Protein AF-A0AB36HXV3-F1 (afdb_monomer)

Mean predicted aligned error: 15.66 Å

Sequence (100 aa):
MPATNSNSFAFRKSLMGPPGPAIPIPRPVWGPWKPTDSVAPCQSSDNPVPPPLPTSTSEMRFEWRLEKASKQYKPSLPSMAPGPFDPPIMNWRLYVSQIL

Foldseek 3Di:
DDDDDDDDPPPPPDDPDPPDDPPPDDDFDKDDKDWDPDKAWQPDPVDGDDDDDDDADPFKDKDWDKDFDPDDDDPPDDDPDQDPPRPGTIMIIMIMIGGD

pLDDT: mean 72.33, std 16.31, range [36.53, 93.81]

Solvent-accessible surface area (backbone atoms only — not comparable to full-atom values): 6983 Å² total; per-residue (Å²): 137,88,81,89,75,89,83,74,93,74,77,76,89,72,76,92,63,76,84,64,83,77,75,78,75,80,73,82,52,68,41,76,76,40,78,54,91,54,69,44,83,46,90,40,88,91,68,66,74,78,75,88,75,73,89,64,55,98,56,37,45,70,47,76,43,85,41,75,53,91,67,88,88,61,91,92,56,87,80,76,68,80,54,98,83,51,78,81,57,41,22,34,36,35,28,40,28,36,60,109

Secondary structure (DSSP, 8-state):
------------------------PPPPPB---EEEEEEEE-S-SSS-PPPPPP---SSEEEEEEEEE-SS---SSS---PPPTTSPPPEEEEEEEEEB-

Radius of gyration: 28.11 Å; Cα contacts (8 Å, |Δi|>4): 107; chains: 1; bounding box: 32×56×87 Å

Structure (mmCIF, N/CA/C/O backbone):
data_AF-A0AB36HXV3-F1
#
_entry.id   AF-A0AB36HXV3-F1
#
loop_
_atom_site.group_PDB
_atom_site.id
_atom_site.type_symbol
_atom_site.label_atom_id
_atom_site.label_alt_id
_atom_site.label_comp_id
_atom_site.label_asym_id
_atom_site.label_entity_id
_atom_site.label_seq_id
_atom_site.pdbx_PDB_ins_code
_atom_site.Cartn_x
_atom_site.Cartn_y
_atom_site.Cartn_z
_atom_site.occupancy
_atom_site.B_iso_or_equiv
_atom_site.auth_seq_id
_atom_site.auth_comp_id
_atom_site.auth_asym_id
_atom_site.auth_atom_id
_atom_site.pdbx_PDB_model_num
ATOM 1 N N . MET A 1 1 ? -8.219 46.799 58.813 1.00 36.53 1 MET A N 1
ATOM 2 C CA . MET A 1 1 ? -6.753 46.599 58.884 1.00 36.53 1 MET A CA 1
ATOM 3 C C . MET A 1 1 ? -6.460 45.141 58.543 1.00 36.53 1 MET A C 1
ATOM 5 O O . MET A 1 1 ? -7.243 44.301 58.973 1.00 36.53 1 MET A O 1
ATOM 9 N N . PRO A 1 2 ? -5.468 44.851 57.685 1.00 43.44 2 PRO A N 1
ATOM 10 C CA . PRO A 1 2 ? -5.404 43.607 56.921 1.00 43.44 2 PRO A CA 1
ATOM 11 C C . PRO A 1 2 ? -4.668 42.498 57.683 1.00 43.44 2 PRO A C 1
ATOM 13 O O . PRO A 1 2 ? -3.662 42.760 58.335 1.00 43.44 2 PRO A O 1
ATOM 16 N N . ALA A 1 3 ? -5.139 41.258 57.552 1.00 38.22 3 ALA A N 1
ATOM 17 C CA . ALA A 1 3 ? -4.375 40.071 57.914 1.00 38.22 3 ALA A CA 1
ATOM 18 C C . ALA A 1 3 ? -4.088 39.281 56.635 1.00 38.22 3 ALA A C 1
ATOM 20 O O . ALA A 1 3 ? -4.962 38.636 56.060 1.00 38.22 3 ALA A O 1
ATOM 21 N N . THR A 1 4 ? -2.847 39.389 56.175 1.00 48.59 4 THR A N 1
ATOM 22 C CA . THR A 1 4 ? -2.240 38.537 55.158 1.00 48.59 4 THR A CA 1
ATOM 23 C C . THR A 1 4 ? -2.286 37.093 55.653 1.00 48.59 4 THR A C 1
ATOM 25 O O . THR A 1 4 ? -1.691 36.788 56.684 1.00 48.59 4 THR A O 1
ATOM 28 N N . ASN A 1 5 ? -2.949 36.188 54.934 1.00 45.34 5 ASN A N 1
ATOM 29 C CA . ASN A 1 5 ? -2.718 34.756 55.109 1.00 45.34 5 ASN A CA 1
ATOM 30 C C . ASN A 1 5 ? -2.274 34.163 53.771 1.00 45.34 5 ASN A C 1
ATOM 32 O O . ASN A 1 5 ? -3.066 33.785 52.914 1.00 45.34 5 ASN A O 1
ATOM 36 N N . SER A 1 6 ? -0.955 34.195 53.603 1.00 49.75 6 SER A N 1
ATOM 37 C CA . SER A 1 6 ? -0.204 33.246 52.794 1.00 49.75 6 SER A CA 1
ATOM 38 C C . SER A 1 6 ? -0.319 31.878 53.457 1.00 49.75 6 SER A C 1
ATOM 40 O O . SER A 1 6 ? -0.028 31.807 54.646 1.00 49.75 6 SER A O 1
ATOM 42 N N . ASN A 1 7 ? -0.748 30.851 52.714 1.00 43.97 7 ASN A N 1
ATOM 43 C CA . ASN A 1 7 ? -0.515 29.407 52.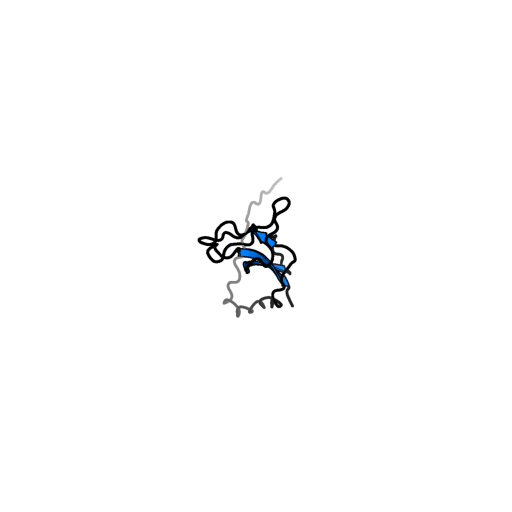904 1.00 43.97 7 ASN A CA 1
ATOM 44 C C . ASN A 1 7 ? -1.640 28.653 52.175 1.00 43.97 7 ASN A C 1
ATOM 46 O O . ASN A 1 7 ? -2.808 28.962 52.343 1.00 43.97 7 ASN A O 1
ATOM 50 N N . SER A 1 8 ? -1.442 27.596 51.409 1.00 43.81 8 SER A N 1
ATOM 51 C CA . SER A 1 8 ? -0.283 26.891 50.888 1.00 43.81 8 SER A CA 1
ATOM 52 C C . SER A 1 8 ? -0.916 25.869 49.934 1.00 43.81 8 SER A C 1
ATOM 54 O O . SER A 1 8 ? -1.960 25.296 50.265 1.00 43.81 8 SER A O 1
ATOM 56 N N . PHE A 1 9 ? -0.351 25.663 48.743 1.00 47.25 9 PHE A N 1
ATOM 57 C CA . PHE A 1 9 ? -0.775 24.602 47.825 1.00 47.25 9 PHE A CA 1
ATOM 58 C C . PHE A 1 9 ? -0.466 23.241 48.468 1.00 47.25 9 PHE A C 1
ATOM 60 O O . PHE A 1 9 ? 0.560 22.616 48.205 1.00 47.25 9 PHE A O 1
ATOM 67 N N . ALA A 1 10 ? -1.356 22.772 49.338 1.00 47.91 10 ALA A N 1
ATOM 68 C CA . ALA A 1 10 ? -1.314 21.425 49.869 1.00 47.91 10 ALA A CA 1
ATOM 69 C C . ALA A 1 10 ? -1.824 20.475 48.781 1.00 47.91 10 ALA A C 1
ATOM 71 O O . ALA A 1 10 ? -3.011 20.156 48.699 1.00 47.91 10 ALA A O 1
ATOM 72 N N . PHE A 1 11 ? -0.892 20.041 47.929 1.00 46.50 11 PHE A N 1
ATOM 73 C CA . PHE A 1 11 ? -0.997 18.819 47.142 1.00 46.50 11 PHE A CA 1
ATOM 74 C C . PHE A 1 11 ? -1.523 17.710 48.063 1.00 46.50 11 PHE A C 1
ATOM 76 O O . PHE A 1 11 ? -0.793 17.176 48.902 1.00 46.50 11 PHE A O 1
ATOM 83 N N . ARG A 1 12 ? -2.810 17.374 47.938 1.00 49.84 12 ARG A N 1
ATOM 84 C CA . ARG A 1 12 ? -3.395 16.212 48.606 1.00 49.84 12 ARG A CA 1
ATOM 85 C C . ARG A 1 12 ? -2.816 14.963 47.953 1.00 49.84 12 ARG A C 1
ATOM 87 O O . ARG A 1 12 ? -3.359 14.417 47.002 1.00 49.84 12 ARG A O 1
ATOM 94 N N . LYS A 1 13 ? -1.672 14.528 48.476 1.00 48.53 13 LYS A N 1
ATOM 95 C CA . LYS A 1 13 ? -1.059 13.227 48.222 1.00 48.53 13 LYS A CA 1
ATOM 96 C C . LYS A 1 13 ? -1.859 12.173 49.001 1.00 48.53 13 LYS A C 1
ATOM 98 O O . LYS A 1 13 ? -1.513 11.800 50.113 1.00 48.53 13 LYS A O 1
ATOM 103 N N . SER A 1 14 ? -2.991 11.768 48.441 1.00 48.03 14 SER A N 1
ATOM 104 C CA . SER A 1 14 ? -3.840 10.656 48.888 1.00 48.03 14 SER A CA 1
ATOM 105 C C . SER A 1 14 ? -4.593 10.232 47.623 1.00 48.03 14 SER A C 1
ATOM 107 O O . SER A 1 14 ? -5.289 11.054 47.048 1.00 48.03 14 SER A O 1
ATOM 109 N N . LEU A 1 15 ? -4.422 9.060 47.022 1.00 51.84 15 LEU A N 1
ATOM 110 C CA . LEU A 1 15 ? -4.334 7.724 47.586 1.00 51.84 15 LEU A CA 1
ATOM 111 C C . LEU A 1 15 ? -3.500 6.852 46.627 1.00 51.84 15 LEU A C 1
ATOM 113 O O . LEU A 1 15 ? -3.944 6.564 45.519 1.00 51.84 15 LEU A O 1
ATOM 117 N N . MET A 1 16 ? -2.310 6.403 47.034 1.00 51.59 16 MET A N 1
ATOM 118 C CA . MET A 1 16 ? -1.714 5.213 46.413 1.00 51.59 16 MET A CA 1
ATOM 119 C C . MET A 1 16 ? -2.422 3.995 47.010 1.00 51.59 16 MET A C 1
ATOM 121 O O . MET A 1 16 ? -1.954 3.399 47.975 1.00 51.59 16 MET A O 1
ATOM 125 N N . GLY A 1 17 ? -3.599 3.677 46.468 1.00 55.00 17 GLY A N 1
ATOM 126 C CA . GLY A 1 17 ? -4.087 2.302 46.502 1.00 55.00 17 GLY A CA 1
ATOM 127 C C . GLY A 1 17 ? -3.163 1.419 45.650 1.00 55.00 17 GLY A C 1
ATOM 128 O O . GLY A 1 17 ? -2.442 1.951 44.798 1.00 55.00 17 GLY A O 1
ATOM 129 N N . PRO A 1 18 ? -3.145 0.091 45.864 1.00 63.00 18 PRO A N 1
ATOM 130 C CA . PRO A 1 18 ? -2.445 -0.817 44.957 1.00 63.00 18 PRO A CA 1
ATOM 131 C C . PRO A 1 18 ? -2.909 -0.540 43.519 1.00 63.00 18 PRO A C 1
ATOM 133 O O . PRO A 1 18 ? -4.073 -0.161 43.345 1.00 63.00 18 PRO A O 1
ATOM 136 N N . PRO A 1 19 ? -2.045 -0.683 42.493 1.00 59.94 19 PRO A N 1
ATOM 137 C CA . PRO A 1 19 ? -2.491 -0.559 41.114 1.00 59.94 19 PRO A CA 1
ATOM 138 C C . PRO A 1 19 ? -3.659 -1.527 40.943 1.00 59.94 19 PRO A C 1
ATOM 140 O O . PRO A 1 19 ? -3.488 -2.742 41.052 1.00 59.94 19 PRO A O 1
ATOM 143 N N . GLY A 1 20 ? -4.867 -0.978 40.783 1.00 60.28 20 GLY A N 1
ATOM 144 C CA . GLY A 1 20 ? -6.046 -1.779 40.490 1.00 60.28 20 GLY A CA 1
ATOM 145 C C . GLY A 1 20 ? -5.754 -2.642 39.263 1.00 60.28 20 GLY A C 1
ATOM 146 O O . GLY A 1 20 ? -4.869 -2.284 38.476 1.00 60.28 20 GLY A O 1
ATOM 147 N N . PRO A 1 21 ? -6.446 -3.780 39.093 1.00 62.38 21 PRO A N 1
ATOM 148 C CA . PRO A 1 21 ? -6.243 -4.630 37.928 1.00 62.38 21 PRO A CA 1
ATOM 149 C C . PRO A 1 21 ? -6.282 -3.745 36.683 1.00 62.38 21 PRO A C 1
ATOM 151 O O . PRO A 1 21 ? -7.261 -3.029 36.465 1.00 62.38 21 PRO A O 1
ATOM 154 N N . ALA A 1 22 ? -5.175 -3.716 35.936 1.00 65.81 22 ALA A N 1
ATOM 155 C CA . ALA A 1 22 ? -5.067 -2.912 34.734 1.00 65.81 22 ALA A CA 1
ATOM 156 C C . ALA A 1 22 ? -6.200 -3.352 33.811 1.00 65.81 22 ALA A C 1
ATOM 158 O O . ALA A 1 22 ? -6.178 -4.471 33.300 1.00 65.81 22 ALA A O 1
ATOM 159 N N . ILE A 1 23 ? -7.225 -2.510 33.668 1.00 66.75 23 ILE A N 1
ATOM 160 C CA . ILE A 1 23 ? -8.336 -2.790 32.768 1.00 66.75 23 ILE A CA 1
ATOM 161 C C . ILE A 1 23 ? -7.701 -2.879 31.379 1.00 66.75 23 ILE A C 1
ATOM 163 O O . ILE A 1 23 ? -7.113 -1.887 30.933 1.00 66.75 23 ILE A O 1
ATOM 167 N N . PRO A 1 24 ? -7.736 -4.043 30.708 1.00 62.91 24 PRO A N 1
ATOM 168 C CA . PRO A 1 24 ? -7.170 -4.154 29.379 1.00 62.91 24 PRO A CA 1
ATOM 169 C C . PRO A 1 24 ? -7.965 -3.221 28.469 1.00 62.91 24 PRO A C 1
ATOM 171 O O . PRO A 1 24 ? -9.143 -3.448 28.205 1.00 62.91 24 PRO A O 1
ATOM 174 N N . ILE A 1 25 ? -7.331 -2.136 28.024 1.00 70.19 25 ILE A N 1
ATOM 175 C CA . ILE A 1 25 ? -7.919 -1.231 27.040 1.00 70.19 25 ILE A CA 1
ATOM 176 C C . ILE A 1 25 ? -8.131 -2.068 25.769 1.00 70.19 25 ILE A C 1
ATOM 178 O O . ILE A 1 25 ? -7.144 -2.603 25.245 1.00 70.19 25 ILE A O 1
ATOM 182 N N . PRO A 1 26 ? -9.375 -2.231 2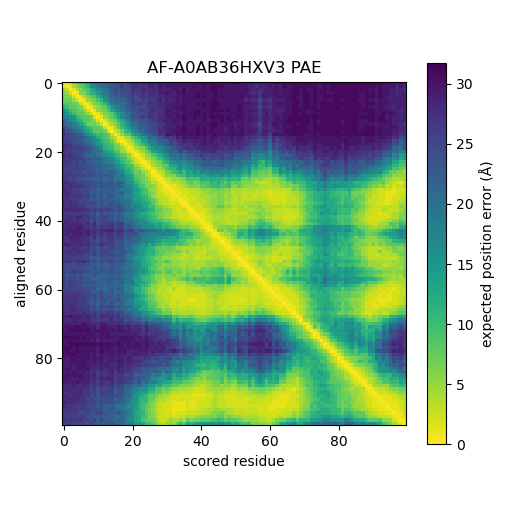5.274 1.00 70.62 26 PRO A N 1
ATOM 183 C CA . PRO A 1 26 ? -9.622 -2.985 24.056 1.00 70.62 26 PRO A CA 1
ATOM 184 C C . PRO A 1 26 ? -8.826 -2.339 22.927 1.00 70.62 26 PRO A C 1
ATOM 186 O O . PRO A 1 26 ? -8.986 -1.151 22.640 1.00 70.62 26 PRO A O 1
ATOM 189 N N . ARG A 1 27 ? -7.925 -3.103 22.302 1.00 72.12 27 ARG A N 1
ATOM 190 C CA . ARG A 1 27 ? -7.254 -2.614 21.100 1.00 72.12 27 ARG A CA 1
ATOM 191 C C . ARG A 1 27 ? -8.300 -2.554 19.988 1.00 72.12 27 ARG A C 1
ATOM 193 O O . ARG A 1 27 ? -9.012 -3.543 19.814 1.00 72.12 27 ARG A O 1
ATOM 200 N N . PRO A 1 28 ? -8.395 -1.440 19.246 1.00 69.75 28 PRO A N 1
ATOM 201 C CA . PRO A 1 28 ? -9.304 -1.368 18.117 1.00 69.75 28 PRO A CA 1
ATOM 202 C C . PRO A 1 28 ? -8.968 -2.485 17.128 1.00 69.75 28 PRO A C 1
ATOM 204 O O . PRO A 1 28 ? -7.796 -2.687 16.783 1.00 69.75 28 PRO A O 1
ATOM 207 N N . VAL A 1 29 ? -9.989 -3.240 16.728 1.00 82.31 29 VAL A N 1
ATOM 208 C CA . VAL A 1 29 ? -9.846 -4.305 15.738 1.00 82.31 29 VAL A CA 1
ATOM 209 C C . VAL A 1 29 ? -9.840 -3.646 14.368 1.00 82.31 29 VAL A C 1
ATOM 211 O O . VAL A 1 29 ? -10.788 -2.966 13.989 1.00 82.31 29 VAL A O 1
ATOM 214 N N . TRP A 1 30 ? -8.745 -3.822 13.639 1.00 86.06 30 TRP A N 1
ATOM 215 C CA . TRP A 1 30 ? -8.596 -3.294 12.289 1.00 86.06 30 TRP A CA 1
ATOM 216 C C . TRP A 1 30 ? -9.203 -4.265 11.278 1.00 86.06 30 TRP A C 1
ATOM 218 O O . TRP A 1 30 ? -8.971 -5.473 11.341 1.00 86.06 30 TRP A O 1
ATOM 228 N N . GLY A 1 31 ? -9.965 -3.725 10.337 1.00 89.06 31 GLY A N 1
ATOM 229 C CA . GLY A 1 31 ? -10.529 -4.447 9.211 1.00 89.06 31 GLY A CA 1
ATOM 230 C C . GLY A 1 31 ? -9.473 -4.836 8.173 1.00 89.06 31 GLY A C 1
ATOM 231 O O . GLY A 1 31 ? -8.300 -4.455 8.275 1.00 89.06 31 GLY A O 1
ATOM 232 N N . PRO A 1 32 ? -9.873 -5.593 7.138 1.00 92.25 32 PRO A N 1
ATOM 233 C CA . PRO A 1 32 ? -8.957 -6.024 6.092 1.00 92.25 32 PRO A CA 1
ATOM 234 C C . PRO A 1 32 ? -8.349 -4.820 5.365 1.00 92.25 32 PRO A C 1
ATOM 236 O O . PRO A 1 32 ? -9.040 -3.847 5.058 1.00 92.25 32 PRO A O 1
ATOM 239 N N . TRP A 1 33 ? -7.055 -4.911 5.060 1.00 92.94 33 TRP A N 1
ATOM 240 C CA . TRP A 1 33 ? -6.361 -3.929 4.233 1.00 92.94 33 TRP A CA 1
ATOM 241 C C . TRP A 1 33 ? -6.936 -3.930 2.819 1.00 92.94 33 TRP A C 1
ATOM 243 O O . TRP A 1 33 ? -6.949 -4.963 2.149 1.00 92.94 33 TRP A O 1
ATOM 253 N N . LYS A 1 34 ? -7.382 -2.764 2.356 1.00 92.75 34 LYS A N 1
ATOM 254 C CA . LYS A 1 34 ? -7.900 -2.560 1.003 1.00 92.75 34 LYS A CA 1
ATOM 255 C C . LYS A 1 34 ? -6.927 -1.693 0.207 1.00 92.75 34 LYS A C 1
ATOM 257 O O . LYS A 1 34 ? -6.456 -0.691 0.748 1.00 92.75 34 LYS A O 1
ATOM 262 N N . PRO A 1 35 ? -6.614 -2.049 -1.047 1.00 91.56 35 PRO A N 1
ATOM 263 C CA . PRO A 1 35 ? -5.788 -1.201 -1.891 1.00 91.56 35 PRO A CA 1
ATOM 264 C C . PRO A 1 35 ? -6.547 0.082 -2.236 1.00 91.56 35 PRO A C 1
ATOM 266 O O . PRO A 1 35 ? -7.739 0.033 -2.541 1.00 91.56 35 PRO A O 1
ATOM 269 N N . THR A 1 36 ? -5.859 1.218 -2.226 1.00 89.00 36 THR A N 1
ATOM 270 C CA . THR A 1 36 ? -6.388 2.474 -2.761 1.00 89.00 36 THR A CA 1
ATOM 271 C C . THR A 1 36 ? -5.952 2.659 -4.220 1.00 89.00 36 THR A C 1
ATOM 273 O O . THR A 1 36 ? -5.175 1.867 -4.775 1.00 89.00 36 THR A O 1
ATOM 276 N N . ASP A 1 37 ? -6.462 3.718 -4.850 1.00 85.31 37 ASP A N 1
ATOM 277 C CA . ASP A 1 37 ? -6.056 4.152 -6.191 1.00 85.31 37 ASP A CA 1
ATOM 278 C C . ASP A 1 37 ? -4.703 4.884 -6.198 1.00 85.31 37 ASP A C 1
ATOM 280 O O . ASP A 1 37 ? -4.156 5.185 -7.259 1.00 85.31 37 ASP A O 1
ATOM 284 N N . SER A 1 38 ? -4.132 5.175 -5.023 1.00 85.06 38 SER A N 1
ATOM 285 C CA . SER A 1 38 ? -2.845 5.860 -4.917 1.00 85.06 38 SER A CA 1
ATOM 286 C C . SER A 1 38 ? -1.696 4.896 -5.193 1.00 85.06 38 SER A C 1
ATOM 288 O O . SER A 1 38 ? -1.432 3.961 -4.431 1.00 85.06 38 SER A O 1
ATOM 290 N N . VAL A 1 39 ? -0.982 5.169 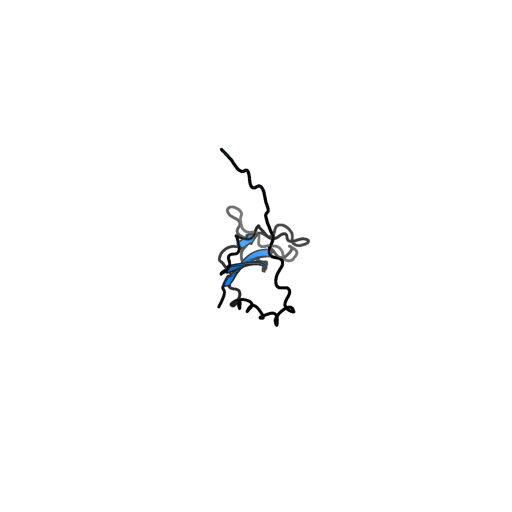-6.284 1.00 86.12 39 VAL A N 1
ATOM 291 C CA . VAL A 1 39 ? 0.206 4.433 -6.711 1.00 86.12 39 VAL A CA 1
ATOM 292 C C . VAL A 1 39 ? 1.340 5.426 -6.937 1.00 86.12 39 VAL A C 1
ATOM 294 O O . VAL A 1 39 ? 1.134 6.472 -7.551 1.00 86.12 39 VAL A O 1
ATOM 297 N N . ALA A 1 40 ? 2.536 5.102 -6.456 1.00 85.19 40 ALA A N 1
ATOM 298 C CA . ALA A 1 40 ? 3.739 5.892 -6.679 1.00 85.19 40 ALA A CA 1
ATOM 299 C C . ALA A 1 40 ? 4.844 5.022 -7.298 1.00 85.19 40 ALA A C 1
ATOM 301 O O . ALA A 1 40 ? 4.982 3.854 -6.929 1.00 85.19 40 ALA A O 1
ATOM 302 N N . PRO A 1 41 ? 5.644 5.556 -8.233 1.00 82.81 41 PRO A N 1
ATOM 303 C CA . PRO A 1 41 ? 6.750 4.809 -8.819 1.00 82.81 41 PRO A CA 1
ATOM 304 C C . PRO A 1 41 ? 7.826 4.521 -7.766 1.00 82.81 41 PRO A C 1
ATOM 306 O O . PRO A 1 41 ? 8.226 5.421 -7.024 1.00 82.81 41 PRO A O 1
ATOM 309 N N . CYS A 1 42 ? 8.327 3.284 -7.713 1.00 82.25 42 CYS A N 1
ATOM 310 C CA . CYS A 1 42 ? 9.495 2.968 -6.899 1.00 82.25 42 CYS A CA 1
ATOM 311 C C . CYS A 1 42 ? 10.763 3.339 -7.673 1.00 82.25 42 CYS A C 1
ATOM 313 O O . CYS A 1 42 ? 11.041 2.765 -8.722 1.00 82.25 42 CYS A O 1
ATOM 315 N N . GLN A 1 43 ? 11.521 4.311 -7.165 1.00 70.94 43 GLN A N 1
ATOM 316 C CA . GLN A 1 43 ? 12.717 4.827 -7.845 1.00 70.94 43 GLN A CA 1
ATOM 317 C C . GLN A 1 43 ? 13.904 3.852 -7.787 1.00 70.94 43 GLN A C 1
ATOM 319 O O . GLN A 1 43 ? 14.721 3.842 -8.702 1.00 70.94 43 GLN A O 1
ATOM 324 N N . SER A 1 44 ? 13.978 3.017 -6.743 1.00 68.12 44 SER A N 1
ATOM 325 C CA . SER A 1 44 ? 15.088 2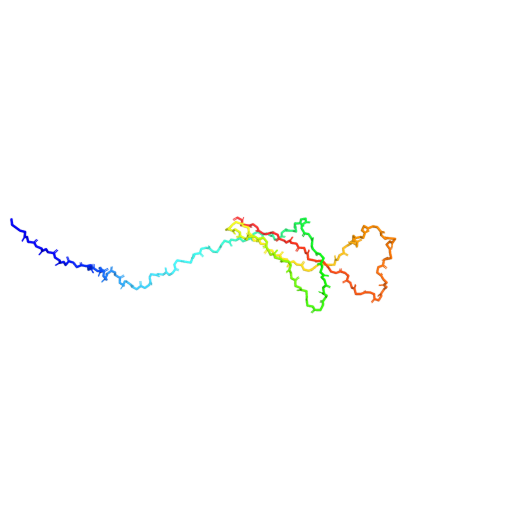.083 -6.518 1.00 68.12 44 SER A CA 1
ATOM 326 C C . SER A 1 44 ? 14.575 0.743 -6.003 1.00 68.12 44 SER A C 1
ATOM 328 O O . SER A 1 44 ? 13.823 0.710 -5.031 1.00 68.12 44 SER A O 1
ATOM 330 N N . SER A 1 45 ? 14.989 -0.362 -6.626 1.00 68.81 45 SER A N 1
ATOM 331 C CA . SER A 1 45 ? 14.659 -1.722 -6.174 1.00 68.81 45 SER A CA 1
ATOM 332 C C . SER A 1 45 ? 15.496 -2.179 -4.980 1.00 68.81 45 SER A C 1
ATOM 334 O O . SER A 1 45 ? 14.999 -2.942 -4.160 1.00 68.81 45 SER A O 1
ATOM 336 N N . ASP A 1 46 ? 16.745 -1.715 -4.874 1.00 71.69 46 ASP A N 1
ATOM 337 C CA . ASP A 1 46 ? 17.697 -2.181 -3.854 1.00 71.69 46 ASP A CA 1
ATOM 338 C C . ASP A 1 46 ? 17.437 -1.587 -2.466 1.00 71.69 46 ASP A C 1
ATOM 340 O O . ASP A 1 46 ? 17.693 -2.223 -1.448 1.00 71.69 46 ASP A O 1
ATOM 344 N N . ASN A 1 47 ? 16.903 -0.366 -2.418 1.00 78.12 47 ASN A N 1
ATOM 345 C CA . ASN A 1 47 ? 16.476 0.282 -1.182 1.00 78.12 47 ASN A CA 1
ATOM 346 C C . ASN A 1 47 ? 15.204 1.099 -1.449 1.00 78.12 47 ASN A C 1
ATOM 348 O O . ASN A 1 47 ? 15.276 2.313 -1.675 1.00 78.12 47 ASN A O 1
ATOM 352 N N . PRO A 1 48 ? 14.043 0.429 -1.529 1.00 80.94 48 PRO A N 1
ATOM 353 C CA . PRO A 1 48 ? 12.800 1.093 -1.856 1.00 80.94 48 PRO A CA 1
ATOM 354 C C . PRO A 1 48 ? 12.387 1.973 -0.672 1.00 80.94 48 PRO A C 1
ATOM 356 O O . PRO A 1 48 ? 12.069 1.485 0.411 1.00 80.94 48 PRO A O 1
ATOM 359 N N . VAL A 1 49 ? 12.374 3.290 -0.883 1.00 85.00 49 VAL A N 1
ATOM 360 C CA . VAL A 1 49 ? 11.873 4.252 0.106 1.00 85.00 49 VAL A CA 1
ATOM 361 C C . VAL A 1 49 ? 10.402 4.536 -0.199 1.00 85.00 49 VAL A C 1
ATOM 363 O O . VAL A 1 49 ? 10.099 4.953 -1.324 1.00 85.00 49 VAL A O 1
ATOM 366 N N . PRO A 1 50 ? 9.475 4.297 0.747 1.00 86.81 50 PRO A N 1
ATOM 367 C CA . PRO A 1 50 ? 8.070 4.602 0.537 1.00 86.81 50 PRO A CA 1
ATOM 368 C C . PRO A 1 50 ? 7.836 6.120 0.496 1.00 86.81 50 PRO A C 1
ATOM 370 O O . PRO A 1 50 ? 8.538 6.876 1.174 1.00 86.81 50 PRO A O 1
ATOM 373 N N . PRO A 1 51 ? 6.830 6.586 -0.263 1.00 87.38 51 PRO A N 1
ATOM 374 C CA . PRO A 1 51 ? 6.379 7.969 -0.203 1.00 87.38 51 PRO A CA 1
ATOM 375 C C . PRO A 1 51 ? 5.883 8.338 1.206 1.00 87.38 51 PRO A C 1
ATOM 377 O O . PRO A 1 51 ? 5.585 7.453 2.016 1.00 87.38 51 PRO A O 1
ATOM 380 N N . PRO A 1 52 ? 5.714 9.638 1.505 1.00 89.81 52 PRO A N 1
ATOM 381 C CA . PRO A 1 52 ? 5.069 10.055 2.744 1.00 89.81 52 PRO A CA 1
ATOM 382 C C . PRO A 1 52 ? 3.679 9.417 2.869 1.00 89.81 52 PRO A C 1
ATOM 384 O O . PRO A 1 52 ? 2.895 9.391 1.916 1.00 89.81 52 PRO A O 1
ATOM 387 N N . LEU A 1 53 ? 3.387 8.862 4.048 1.00 90.19 53 LEU A N 1
ATOM 388 C CA . LEU A 1 53 ? 2.056 8.352 4.364 1.00 90.19 53 LEU A CA 1
ATOM 389 C C . LEU A 1 53 ? 1.104 9.526 4.620 1.00 90.19 53 LEU A C 1
ATOM 391 O O . LEU A 1 53 ? 1.510 10.519 5.231 1.00 90.19 53 LEU A O 1
ATOM 395 N N . PRO A 1 54 ? -0.167 9.418 4.206 1.00 87.19 54 PRO A N 1
ATOM 396 C CA . PRO A 1 54 ? -1.185 10.348 4.665 1.00 87.19 54 PRO A CA 1
ATOM 397 C C . PRO A 1 54 ? -1.380 10.217 6.182 1.00 87.19 54 PRO A C 1
ATOM 399 O O . PRO A 1 54 ? -1.081 9.183 6.791 1.00 87.19 54 PRO A O 1
ATOM 402 N N . THR A 1 55 ? -1.896 11.278 6.800 1.00 86.75 55 THR A N 1
ATOM 403 C CA . THR A 1 55 ? -2.146 11.322 8.243 1.00 86.75 55 THR A CA 1
ATOM 404 C C . THR A 1 55 ? -3.101 10.201 8.647 1.00 86.75 55 THR A C 1
ATOM 406 O O . THR A 1 55 ? -4.265 10.191 8.251 1.00 86.75 55 THR A O 1
ATOM 409 N N . SER A 1 56 ? -2.607 9.252 9.446 1.00 84.50 56 SER A N 1
ATOM 410 C CA . SER A 1 56 ? -3.452 8.212 10.035 1.00 84.50 56 SER A CA 1
ATOM 411 C C . SER A 1 56 ? -4.347 8.826 11.109 1.00 84.50 56 SER A C 1
ATOM 413 O O . SER A 1 56 ? -3.889 9.633 11.919 1.00 84.50 56 SER A O 1
ATOM 415 N N . THR A 1 57 ? -5.620 8.446 11.114 1.00 83.06 57 THR A N 1
ATOM 416 C CA . THR A 1 57 ? -6.605 8.900 12.103 1.00 83.06 57 THR A CA 1
ATOM 417 C C . THR A 1 57 ? -6.899 7.781 13.099 1.00 83.06 57 THR A C 1
ATOM 419 O O . THR A 1 57 ? -6.414 6.65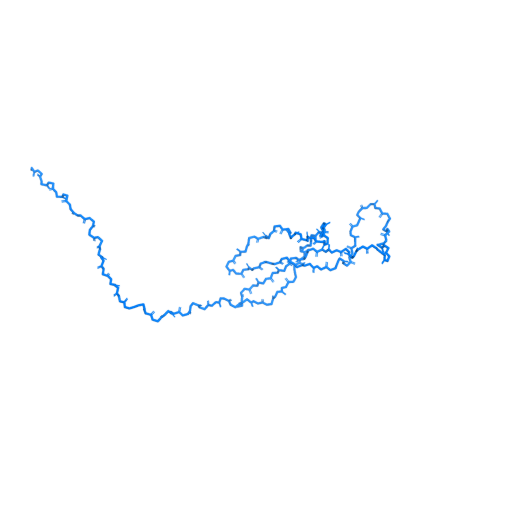6 12.955 1.00 83.06 57 THR A O 1
ATOM 422 N N . SER A 1 58 ? -7.703 8.063 14.128 1.00 80.44 58 SER A N 1
ATOM 423 C CA . SER A 1 58 ? -8.182 7.019 15.040 1.00 80.44 58 SER A CA 1
ATOM 424 C C . SER A 1 58 ? -8.950 5.920 14.311 1.00 80.44 58 SER A C 1
ATOM 426 O O . SER A 1 58 ? -8.946 4.800 14.791 1.00 80.44 58 SER A O 1
ATOM 428 N N . GLU A 1 59 ? -9.554 6.216 13.159 1.00 84.75 59 GLU A N 1
ATOM 429 C CA . GLU A 1 59 ? -10.430 5.309 12.409 1.00 84.75 59 GLU A CA 1
ATOM 430 C C . GLU A 1 59 ? -9.759 4.677 11.188 1.00 84.75 59 GLU A C 1
ATOM 432 O O . GLU A 1 59 ? -10.227 3.645 10.713 1.00 84.75 59 GLU A O 1
ATOM 437 N N . MET A 1 60 ? -8.680 5.277 10.671 1.00 89.00 60 MET A N 1
ATOM 438 C CA . MET A 1 60 ? -8.025 4.847 9.435 1.00 89.00 60 MET A CA 1
ATOM 439 C C . MET A 1 60 ? -6.512 4.742 9.593 1.00 89.00 60 MET A C 1
ATOM 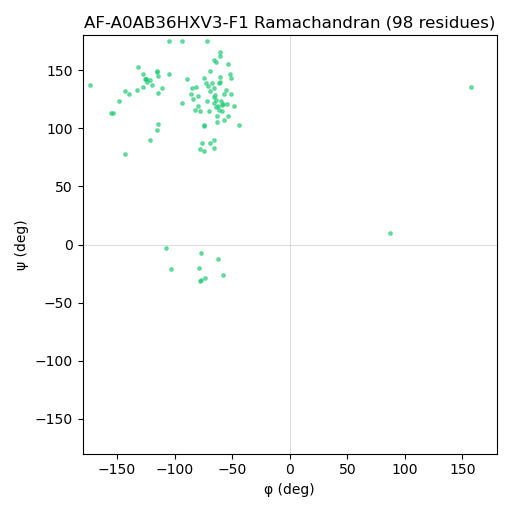441 O O . MET A 1 60 ? -5.843 5.670 10.052 1.00 89.00 60 MET A O 1
ATOM 445 N N . ARG A 1 61 ? -5.964 3.624 9.122 1.00 90.25 61 ARG A N 1
ATOM 446 C CA . ARG A 1 61 ? -4.525 3.404 8.981 1.00 90.25 61 ARG A CA 1
ATOM 447 C C . ARG A 1 61 ? -4.147 3.251 7.530 1.00 90.25 61 ARG A C 1
ATOM 449 O O . ARG A 1 61 ? -4.909 2.702 6.738 1.00 90.25 61 ARG A O 1
ATOM 456 N N . PHE A 1 62 ? -2.934 3.688 7.229 1.00 92.19 62 PHE A N 1
ATOM 457 C CA . PHE A 1 62 ? -2.368 3.642 5.896 1.00 92.19 62 PHE A CA 1
ATOM 458 C C . PHE A 1 62 ? -1.038 2.897 5.897 1.00 92.19 62 PHE A C 1
ATOM 460 O O . PHE A 1 62 ? -0.252 3.025 6.833 1.00 92.19 62 PHE A O 1
ATOM 467 N N . GLU A 1 63 ? -0.785 2.133 4.841 1.00 93.31 63 GLU A N 1
ATOM 468 C CA . GLU A 1 63 ? 0.460 1.390 4.654 1.00 93.31 63 GLU A CA 1
ATOM 469 C C . GLU A 1 63 ? 0.848 1.404 3.174 1.00 93.31 63 GLU A C 1
ATOM 471 O O . GLU A 1 63 ? 0.023 1.117 2.309 1.00 93.31 63 GLU A O 1
ATOM 476 N N . TRP A 1 64 ? 2.104 1.724 2.868 1.00 92.81 64 TRP A N 1
ATOM 477 C CA . TRP A 1 64 ? 2.647 1.556 1.521 1.00 92.81 64 TRP A CA 1
ATOM 478 C C . TRP A 1 64 ? 3.169 0.129 1.358 1.00 92.81 64 TRP A C 1
ATOM 480 O O . TRP A 1 64 ? 3.959 -0.340 2.175 1.00 92.81 64 TRP A O 1
ATOM 490 N N . ARG A 1 65 ? 2.765 -0.556 0.285 1.00 91.56 65 ARG A N 1
ATOM 491 C CA . ARG A 1 65 ? 3.265 -1.890 -0.075 1.00 91.56 65 ARG A CA 1
ATOM 492 C C . ARG A 1 65 ? 3.895 -1.879 -1.455 1.00 91.56 65 ARG A C 1
ATOM 494 O O . ARG A 1 65 ? 3.406 -1.196 -2.351 1.00 91.56 65 ARG A O 1
ATOM 501 N N . LEU A 1 66 ? 4.984 -2.624 -1.612 1.00 89.38 66 LEU A N 1
ATOM 502 C CA . LEU A 1 66 ? 5.689 -2.733 -2.882 1.00 89.38 66 LEU A CA 1
ATOM 503 C C . LEU A 1 66 ? 5.017 -3.794 -3.762 1.00 89.38 66 LEU A C 1
ATOM 505 O O . LEU A 1 66 ? 4.865 -4.943 -3.350 1.00 89.38 66 LEU A O 1
ATOM 509 N N . GLU A 1 67 ? 4.630 -3.418 -4.975 1.00 87.31 67 GLU A N 1
ATOM 510 C CA . GLU A 1 67 ? 3.966 -4.288 -5.945 1.00 87.31 67 GLU A CA 1
ATOM 511 C C . GLU A 1 67 ? 4.619 -4.181 -7.320 1.00 87.31 67 GLU A C 1
ATOM 513 O O . GLU A 1 67 ? 5.153 -3.138 -7.696 1.00 87.31 67 GLU A O 1
ATOM 518 N N . LYS A 1 68 ? 4.534 -5.251 -8.117 1.00 82.94 68 LYS A N 1
ATOM 519 C CA . LYS A 1 68 ? 4.963 -5.203 -9.519 1.00 82.94 68 LYS A CA 1
ATOM 520 C C . LYS A 1 68 ? 4.069 -4.239 -10.294 1.00 82.94 68 LYS A C 1
ATOM 522 O O . LYS A 1 68 ? 2.844 -4.367 -10.282 1.00 82.94 68 LYS A O 1
ATOM 527 N N . ALA A 1 69 ? 4.684 -3.303 -11.006 1.00 75.06 69 ALA A N 1
ATOM 528 C CA . ALA A 1 69 ? 3.976 -2.395 -11.887 1.00 75.06 69 ALA A CA 1
ATOM 529 C C . ALA A 1 69 ? 3.319 -3.191 -13.021 1.00 75.06 69 ALA A C 1
ATOM 531 O O . ALA A 1 69 ? 3.993 -3.833 -13.822 1.00 75.06 69 ALA A O 1
ATOM 532 N N . SER A 1 70 ? 1.991 -3.141 -13.105 1.00 66.06 70 SER A N 1
ATOM 533 C CA . SER A 1 70 ? 1.245 -3.819 -14.168 1.00 66.06 70 SER A CA 1
ATOM 534 C C . SER A 1 70 ? 1.279 -3.055 -15.496 1.00 66.06 70 SER A C 1
ATOM 536 O O . SER A 1 70 ? 1.032 -3.654 -16.541 1.00 66.06 70 SER A O 1
ATOM 538 N N . LYS A 1 71 ? 1.579 -1.744 -15.480 1.00 62.84 71 LYS A N 1
ATOM 539 C CA . LYS A 1 71 ? 1.648 -0.883 -16.673 1.00 62.84 71 LYS A CA 1
ATOM 540 C C . LYS A 1 71 ? 2.697 0.219 -16.494 1.00 62.84 71 LYS A C 1
ATOM 542 O O . LYS A 1 71 ? 2.621 1.009 -15.557 1.00 62.84 71 LYS A O 1
ATOM 547 N N . GLN A 1 72 ? 3.658 0.286 -17.412 1.00 60.00 72 GLN A N 1
ATOM 548 C CA . GLN A 1 72 ? 4.617 1.385 -17.508 1.00 60.00 72 GLN A CA 1
ATOM 549 C C . GLN A 1 72 ? 3.905 2.610 -18.101 1.00 60.00 72 GLN A C 1
ATOM 551 O O . GLN A 1 72 ? 3.652 2.661 -19.303 1.00 60.00 72 GLN A O 1
ATOM 556 N N . TYR A 1 73 ? 3.540 3.591 -17.273 1.00 53.00 73 TYR A N 1
ATOM 557 C CA . TYR A 1 73 ? 3.004 4.858 -17.775 1.00 53.00 73 TYR A CA 1
ATOM 558 C C . TYR A 1 73 ? 4.151 5.688 -18.364 1.00 53.00 73 TYR A C 1
ATOM 560 O O . TYR A 1 73 ? 4.942 6.279 -17.632 1.00 53.00 73 TYR A O 1
ATOM 568 N N . LYS A 1 74 ? 4.267 5.706 -19.695 1.00 56.69 74 LYS A N 1
ATOM 569 C CA . LYS A 1 74 ? 5.147 6.620 -20.435 1.00 56.69 74 LYS A CA 1
ATOM 570 C C . LYS A 1 74 ? 4.273 7.542 -21.288 1.00 56.69 74 LYS A C 1
ATOM 572 O O . LYS A 1 74 ? 3.843 7.123 -22.363 1.00 56.69 74 LYS A O 1
ATOM 577 N N . PRO A 1 75 ? 3.988 8.783 -20.853 1.00 53.62 75 PRO A N 1
ATOM 578 C CA . PRO A 1 75 ? 3.424 9.763 -21.759 1.00 53.62 75 PRO A CA 1
ATOM 579 C C . PRO A 1 75 ? 4.554 10.167 -22.717 1.00 53.62 75 PRO A C 1
ATOM 581 O O . PRO A 1 75 ? 5.615 10.586 -22.263 1.00 53.62 75 PRO A O 1
ATOM 584 N N . SER A 1 76 ? 4.336 10.022 -24.027 1.00 54.91 76 SER A N 1
ATOM 585 C CA . SER A 1 76 ? 5.144 10.569 -25.143 1.00 54.91 76 SER A CA 1
ATOM 586 C C . SER A 1 76 ? 6.367 9.813 -25.712 1.00 54.91 76 SER A C 1
ATOM 588 O O . SER A 1 76 ? 7.021 10.357 -26.596 1.00 54.91 76 SER A O 1
ATOM 590 N N . LEU A 1 77 ? 6.633 8.547 -25.366 1.00 58.72 77 LEU A N 1
ATOM 591 C CA . LEU A 1 77 ? 7.622 7.716 -26.094 1.00 58.72 77 LEU A CA 1
ATOM 592 C C . LEU A 1 77 ? 6.997 6.392 -26.562 1.00 58.72 77 LEU A C 1
ATOM 594 O O . LEU A 1 77 ? 6.209 5.819 -25.804 1.00 58.72 77 LEU A O 1
ATOM 598 N N . PRO A 1 78 ? 7.338 5.869 -27.763 1.00 55.94 78 PRO A N 1
ATOM 599 C CA . PRO A 1 78 ? 6.948 4.519 -28.153 1.00 55.94 78 PRO A CA 1
ATOM 600 C C . PRO A 1 78 ? 7.430 3.552 -27.070 1.00 55.94 78 PRO A C 1
ATOM 602 O O . PRO A 1 78 ? 8.606 3.527 -26.702 1.00 55.94 78 PRO A O 1
ATOM 605 N N . SER A 1 79 ? 6.478 2.830 -26.486 1.00 56.94 79 SER A N 1
ATOM 606 C CA . SER A 1 79 ? 6.696 1.965 -25.334 1.00 56.94 79 SER A CA 1
ATOM 607 C C . SER A 1 79 ? 7.612 0.803 -25.722 1.00 56.94 79 SER A C 1
ATOM 609 O O . SER A 1 79 ? 7.131 -0.249 -26.131 1.00 56.94 79 SER A O 1
ATOM 611 N N . MET A 1 80 ? 8.932 0.965 -25.578 1.00 60.00 80 MET A N 1
ATOM 612 C CA . MET A 1 80 ? 9.823 -0.185 -25.430 1.00 60.00 80 MET A CA 1
ATOM 613 C C . MET A 1 80 ? 9.416 -0.859 -24.127 1.00 60.00 80 MET A C 1
ATOM 615 O O . MET A 1 80 ? 9.640 -0.307 -23.045 1.00 60.00 80 MET A O 1
ATOM 619 N N . ALA A 1 81 ? 8.733 -1.997 -24.254 1.00 61.78 81 ALA A N 1
ATOM 620 C CA . ALA A 1 81 ? 8.522 -2.897 -23.137 1.00 61.78 81 ALA A CA 1
ATOM 621 C C . ALA A 1 81 ? 9.886 -3.181 -22.483 1.00 61.78 81 ALA A C 1
ATOM 623 O O . ALA A 1 81 ? 10.878 -3.272 -23.217 1.00 61.78 81 ALA A O 1
ATOM 624 N N . PRO A 1 82 ? 9.952 -3.302 -21.146 1.00 63.00 82 PRO A N 1
ATOM 625 C CA . PRO A 1 82 ? 11.179 -3.707 -20.479 1.00 63.00 82 PRO A CA 1
ATOM 626 C C . PRO A 1 82 ? 11.698 -4.988 -21.135 1.00 63.00 82 PRO A C 1
ATOM 628 O O . PRO A 1 82 ? 10.932 -5.932 -21.359 1.00 63.00 82 PRO A O 1
ATOM 631 N N . GLY A 1 83 ? 12.973 -4.999 -21.503 1.00 64.50 83 GLY A N 1
ATOM 632 C CA . GLY A 1 83 ? 13.630 -6.190 -22.008 1.00 64.50 83 GLY A CA 1
ATOM 633 C C . GLY A 1 83 ? 13.604 -7.304 -20.956 1.00 64.50 83 GLY A C 1
ATOM 634 O O . GLY A 1 83 ? 13.429 -7.044 -19.767 1.00 64.50 83 GLY A O 1
ATOM 635 N N . PRO A 1 84 ? 13.827 -8.564 -21.351 1.00 67.00 84 PRO A N 1
ATOM 636 C CA . PRO A 1 84 ? 13.821 -9.702 -20.425 1.00 67.00 84 PRO A CA 1
ATOM 637 C C . PRO A 1 84 ? 14.903 -9.624 -19.330 1.00 67.00 84 PRO A C 1
ATOM 639 O O . PRO A 1 84 ? 14.860 -10.396 -18.376 1.00 67.00 84 PRO A O 1
ATOM 642 N N . PHE A 1 85 ? 15.861 -8.705 -19.473 1.00 69.19 85 PHE A N 1
ATOM 643 C CA . PHE A 1 85 ? 16.947 -8.450 -18.527 1.00 69.19 85 PHE A CA 1
ATOM 644 C C . PHE A 1 85 ? 16.778 -7.143 -17.746 1.00 69.19 85 PHE A C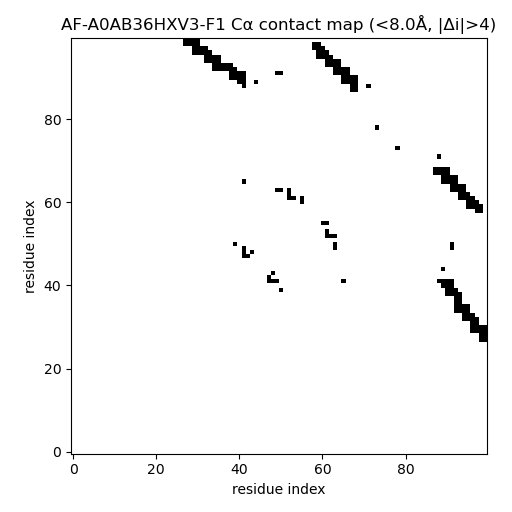 1
ATOM 646 O O . PHE A 1 85 ? 17.602 -6.851 -16.881 1.00 69.19 85 PHE A O 1
ATOM 653 N N . ASP A 1 86 ? 15.736 -6.361 -18.036 1.00 65.69 86 ASP A N 1
ATOM 654 C CA . ASP A 1 86 ? 15.449 -5.165 -17.257 1.00 65.69 86 ASP A CA 1
ATOM 655 C C . ASP A 1 86 ? 14.885 -5.574 -15.889 1.00 65.69 86 ASP A C 1
ATOM 657 O O . ASP A 1 86 ? 14.066 -6.499 -15.798 1.00 65.69 86 ASP A O 1
ATOM 661 N N . PRO A 1 87 ? 15.296 -4.899 -14.802 1.00 66.38 87 PRO A N 1
ATOM 662 C CA . PRO A 1 87 ? 14.771 -5.193 -13.482 1.00 66.38 87 PRO A CA 1
ATOM 663 C C . PRO A 1 87 ? 13.249 -4.974 -13.454 1.00 66.38 87 PRO A C 1
ATOM 665 O O . PRO A 1 87 ? 12.731 -4.058 -14.105 1.00 66.38 87 PRO A O 1
ATOM 668 N N . PRO A 1 88 ? 12.503 -5.802 -12.699 1.00 72.31 88 PRO A N 1
ATOM 669 C CA . PRO A 1 88 ? 11.059 -5.667 -12.611 1.00 72.31 88 PRO A CA 1
ATOM 670 C C . PRO A 1 88 ? 10.701 -4.284 -12.067 1.00 72.31 88 PRO A C 1
ATOM 672 O O . PRO A 1 88 ? 11.119 -3.907 -10.973 1.00 72.31 88 PRO A O 1
ATOM 675 N N . ILE A 1 89 ? 9.898 -3.539 -12.826 1.00 77.81 89 ILE A N 1
ATOM 676 C CA . ILE A 1 89 ? 9.413 -2.231 -12.392 1.00 77.81 89 ILE A CA 1
ATOM 677 C C . ILE A 1 89 ? 8.501 -2.450 -11.184 1.00 77.81 89 ILE A C 1
ATOM 679 O O . ILE A 1 89 ? 7.498 -3.163 -11.268 1.00 77.81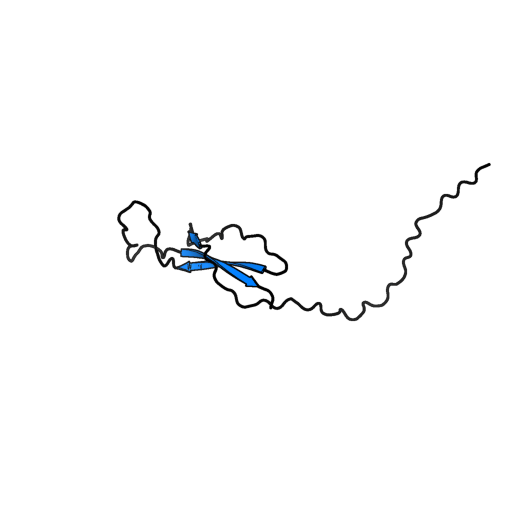 89 ILE A O 1
ATOM 683 N N . MET A 1 90 ? 8.856 -1.830 -10.065 1.00 84.56 90 MET A N 1
ATOM 684 C CA . MET A 1 90 ? 8.077 -1.859 -8.834 1.00 84.56 90 MET A CA 1
ATOM 685 C C . MET A 1 90 ? 7.368 -0.524 -8.632 1.00 84.56 90 MET A C 1
ATOM 687 O O . MET A 1 90 ? 7.893 0.536 -8.970 1.00 84.56 90 MET A O 1
ATOM 691 N N . ASN A 1 91 ? 6.186 -0.577 -8.036 1.00 88.12 91 ASN A N 1
ATOM 692 C CA . ASN A 1 91 ? 5.427 0.580 -7.599 1.00 88.12 91 ASN A CA 1
ATOM 693 C C . ASN A 1 91 ? 5.050 0.415 -6.129 1.00 88.12 91 ASN A C 1
ATOM 695 O O . ASN A 1 91 ? 4.764 -0.682 -5.659 1.00 88.12 91 ASN A O 1
ATOM 699 N N . TRP A 1 92 ? 4.990 1.529 -5.419 1.00 90.25 92 TRP A N 1
ATOM 700 C CA . TRP A 1 92 ? 4.333 1.611 -4.130 1.00 90.25 92 TRP A CA 1
ATOM 701 C C . TRP A 1 92 ? 2.830 1.734 -4.333 1.00 90.25 92 TRP A C 1
ATOM 703 O O . TRP A 1 92 ? 2.374 2.627 -5.045 1.00 90.25 92 TRP A O 1
ATOM 713 N N . ARG A 1 93 ? 2.057 0.869 -3.683 1.00 91.94 93 ARG A N 1
ATOM 714 C CA . ARG A 1 93 ? 0.602 0.961 -3.615 1.00 91.94 93 ARG A CA 1
ATOM 715 C C . ARG A 1 93 ? 0.165 1.231 -2.189 1.00 91.9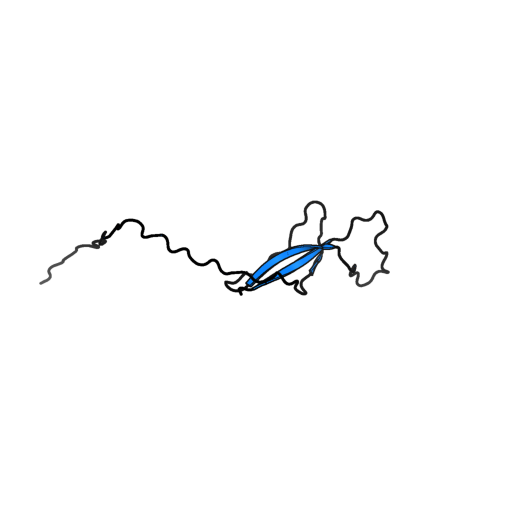4 93 ARG A C 1
ATOM 717 O O . ARG A 1 93 ? 0.620 0.561 -1.262 1.00 91.94 93 ARG A O 1
ATOM 724 N N . LEU A 1 94 ? -0.686 2.234 -2.014 1.00 92.69 94 LEU A N 1
ATOM 725 C CA . LEU A 1 94 ? -1.202 2.590 -0.703 1.00 92.69 94 LEU A CA 1
ATOM 726 C C . LEU A 1 94 ? -2.360 1.659 -0.354 1.00 92.69 94 LEU A C 1
ATOM 728 O O . LEU A 1 94 ? -3.248 1.404 -1.164 1.00 92.69 94 LEU A O 1
ATOM 732 N N . TYR A 1 95 ? -2.350 1.171 0.873 1.00 93.81 95 TYR A N 1
ATOM 733 C CA . TYR A 1 95 ? -3.416 0.387 1.462 1.00 93.81 95 TYR A CA 1
ATOM 734 C C . TYR A 1 95 ? -4.042 1.167 2.603 1.00 93.81 95 TYR A C 1
ATOM 736 O O . TYR A 1 95 ? -3.352 1.881 3.329 1.00 93.81 95 TYR A O 1
ATOM 744 N N . VAL A 1 96 ? -5.349 1.001 2.769 1.00 93.00 96 VAL A N 1
ATOM 745 C CA . VAL A 1 96 ? -6.110 1.560 3.881 1.00 93.00 96 VAL A CA 1
ATOM 746 C C . VAL A 1 96 ? -6.764 0.436 4.674 1.00 93.00 96 VAL A C 1
ATOM 748 O O . VAL A 1 96 ? -7.292 -0.521 4.105 1.00 93.00 96 VAL A O 1
ATOM 751 N N . SER A 1 97 ? -6.722 0.541 5.995 1.00 92.44 97 SER A N 1
ATOM 752 C CA . SER A 1 97 ? -7.495 -0.293 6.912 1.00 92.44 97 SER A CA 1
ATOM 753 C C . SER A 1 97 ? -8.320 0.613 7.815 1.00 92.44 97 SER A C 1
ATOM 755 O O . SER A 1 97 ? -7.855 1.673 8.234 1.00 92.44 97 SER A O 1
ATOM 757 N N . GLN A 1 98 ? -9.556 0.204 8.078 1.00 89.06 98 GLN A N 1
ATOM 758 C CA . GLN A 1 98 ? -10.513 0.930 8.909 1.00 89.06 98 GLN A CA 1
ATOM 759 C C . GLN A 1 98 ? -10.831 0.102 10.150 1.00 89.06 98 GLN A C 1
ATOM 761 O O . GLN A 1 98 ? -10.787 -1.125 10.076 1.00 89.06 98 GLN A O 1
ATOM 766 N N . ILE A 1 99 ? -11.134 0.741 11.278 1.00 84.94 99 ILE A N 1
ATOM 767 C CA . ILE A 1 99 ? -11.642 0.024 12.460 1.00 84.94 99 ILE A CA 1
ATOM 768 C C . ILE A 1 99 ? -12.972 -0.664 12.114 1.00 84.94 99 ILE A C 1
ATOM 770 O O . ILE A 1 99 ? -13.787 -0.089 11.391 1.00 84.94 99 ILE A O 1
ATOM 774 N N . LEU A 1 100 ? -13.149 -1.898 12.601 1.00 75.44 100 LEU A N 1
ATOM 775 C CA . LEU A 1 100 ? -14.399 -2.666 12.516 1.00 75.44 100 LEU A CA 1
ATOM 776 C C . LEU A 1 100 ? -15.404 -2.264 13.597 1.00 75.44 100 LEU A C 1
ATOM 778 O O . LEU A 1 100 ? -14.966 -2.042 14.750 1.00 75.44 100 LEU A O 1
#